Protein AF-A0A5M8P091-F1 (afdb_monomer_lite)

Foldseek 3Di:
DAPPPPDQEDEAEQPAQADEAQNQQNVLSHQEYEYEHLADHHYHPNHQVNHQAHEYEYAPNCQVRCCVDCVVNRYVHYDYPDPPPPPVPVFPDWDWPDAADQWKIFTDGPPLFKKWKADPVRDTDDIDSDRMDGGNVDDFDWMWIDGRPDIDIGGHD

Structure (mmCIF, N/CA/C/O backbone):
data_AF-A0A5M8P091-F1
#
_entry.id   AF-A0A5M8P091-F1
#
loop_
_atom_site.group_PDB
_atom_site.id
_atom_site.type_symbol
_atom_site.label_atom_id
_atom_site.label_alt_id
_atom_site.label_comp_id
_atom_site.label_asym_id
_atom_site.label_entity_id
_atom_site.label_seq_id
_atom_site.pdbx_PDB_ins_code
_atom_site.Cartn_x
_atom_site.Cartn_y
_atom_site.Cartn_z
_atom_site.occupancy
_atom_site.B_iso_or_equiv
_atom_site.auth_seq_id
_atom_site.auth_comp_id
_atom_site.auth_asym_id
_atom_site.auth_atom_id
_atom_site.pdbx_PDB_model_num
ATOM 1 N N . MET A 1 1 ? 8.717 -7.102 -30.156 1.00 49.81 1 MET A N 1
ATOM 2 C CA . MET A 1 1 ? 7.751 -7.058 -29.039 1.00 49.81 1 MET A CA 1
ATOM 3 C C . MET A 1 1 ? 7.025 -5.727 -29.161 1.00 49.81 1 MET A C 1
ATOM 5 O O . MET A 1 1 ? 7.701 -4.707 -29.143 1.00 49.81 1 MET A O 1
ATOM 9 N N . VAL A 1 2 ? 5.719 -5.715 -29.445 1.00 49.38 2 VAL A N 1
ATOM 10 C CA . VAL A 1 2 ? 4.950 -4.458 -29.484 1.00 49.38 2 VAL A CA 1
ATOM 11 C C . VAL A 1 2 ? 4.613 -4.120 -28.041 1.00 49.38 2 VAL A C 1
ATOM 13 O O . VAL A 1 2 ? 4.081 -4.960 -27.316 1.00 49.38 2 VAL A O 1
ATO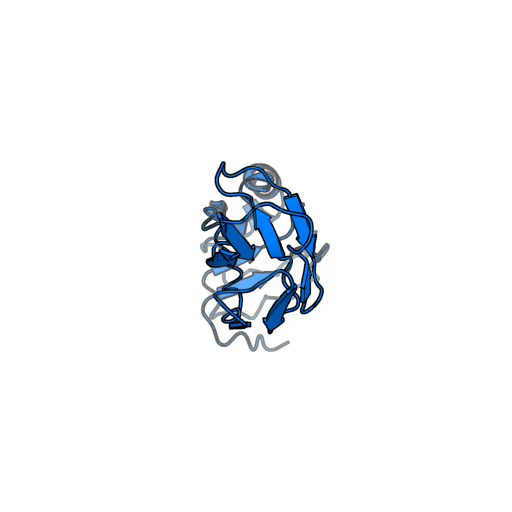M 16 N N . CYS A 1 3 ? 5.007 -2.936 -27.598 1.00 55.38 3 CYS A N 1
ATOM 17 C CA . CYS A 1 3 ? 4.717 -2.489 -26.252 1.00 55.38 3 CYS A CA 1
ATOM 18 C C . CYS A 1 3 ? 3.254 -2.037 -26.181 1.00 55.38 3 CYS A C 1
ATOM 20 O O . CYS A 1 3 ? 2.939 -0.918 -26.566 1.00 55.38 3 CYS A O 1
ATOM 22 N N . ASN A 1 4 ? 2.360 -2.910 -25.707 1.00 54.59 4 ASN A N 1
ATOM 23 C CA . ASN A 1 4 ? 0.929 -2.622 -25.520 1.00 54.59 4 ASN A CA 1
ATOM 24 C C . ASN A 1 4 ? 0.647 -1.811 -24.238 1.00 54.59 4 ASN A C 1
ATOM 26 O O . ASN A 1 4 ? -0.386 -1.991 -23.595 1.00 54.59 4 ASN A O 1
ATOM 30 N N . ILE A 1 5 ? 1.570 -0.936 -23.830 1.00 59.47 5 ILE A N 1
ATOM 31 C CA . ILE A 1 5 ? 1.304 -0.011 -22.728 1.00 59.47 5 ILE A CA 1
ATOM 32 C C . ILE A 1 5 ? 0.426 1.105 -23.305 1.00 59.47 5 ILE A C 1
ATOM 34 O O . ILE A 1 5 ? 0.918 2.108 -23.815 1.00 59.47 5 ILE A O 1
ATOM 38 N N . GLU A 1 6 ? -0.891 0.895 -23.276 1.00 48.56 6 GLU A N 1
ATOM 39 C CA . GLU A 1 6 ? -1.888 1.937 -23.529 1.00 48.56 6 GLU A CA 1
ATOM 40 C C . GLU A 1 6 ? -1.948 2.864 -22.307 1.00 48.56 6 GLU A C 1
ATOM 42 O O . GLU A 1 6 ? -2.844 2.786 -21.470 1.00 48.56 6 GLU A O 1
ATOM 47 N N . GLY A 1 7 ? -0.921 3.696 -22.141 1.00 56.06 7 GLY A N 1
ATOM 48 C CA . GLY A 1 7 ? -0.831 4.612 -21.013 1.00 56.06 7 GLY A CA 1
ATOM 49 C C . GLY A 1 7 ? 0.501 5.347 -20.940 1.00 56.06 7 GLY A C 1
ATOM 50 O O . GLY A 1 7 ? 1.549 4.818 -21.296 1.00 56.06 7 GLY A O 1
ATOM 51 N N . SER A 1 8 ? 0.453 6.578 -20.437 1.00 71.38 8 SER A N 1
ATOM 52 C CA . SER A 1 8 ? 1.616 7.454 -20.248 1.00 71.38 8 SER A CA 1
ATOM 53 C C . SER A 1 8 ? 2.538 7.024 -19.095 1.00 71.38 8 SER A C 1
ATOM 55 O O . SER A 1 8 ? 3.587 7.628 -18.880 1.00 71.38 8 SER A O 1
ATOM 57 N N . SER A 1 9 ? 2.181 5.988 -18.331 1.00 74.25 9 SER A N 1
ATOM 58 C CA . SER A 1 9 ? 2.945 5.543 -17.164 1.00 74.25 9 SER A CA 1
ATOM 59 C C . SER A 1 9 ? 3.022 4.021 -17.045 1.00 74.25 9 SER A C 1
ATOM 61 O O . SER A 1 9 ? 2.087 3.299 -17.389 1.00 74.25 9 SER A O 1
ATOM 63 N N . PHE A 1 10 ? 4.154 3.530 -16.540 1.00 83.50 10 PHE A N 1
ATOM 64 C CA . PHE A 1 10 ? 4.389 2.108 -16.281 1.00 83.50 10 PHE A CA 1
ATOM 65 C C . PHE A 1 10 ? 4.965 1.895 -14.884 1.00 83.50 10 PHE A C 1
ATOM 67 O O . PHE A 1 10 ? 5.837 2.646 -14.443 1.00 83.50 10 PHE A O 1
ATOM 74 N N . THR A 1 11 ? 4.509 0.844 -14.200 1.00 86.25 11 THR A N 1
ATOM 75 C CA . THR A 1 11 ? 4.985 0.485 -12.861 1.00 86.25 11 THR A CA 1
ATOM 76 C C . THR A 1 11 ? 5.724 -0.847 -12.888 1.00 86.25 11 THR A C 1
ATOM 78 O O . THR A 1 11 ? 5.156 -1.880 -13.235 1.00 86.25 11 THR A O 1
ATOM 81 N N . ILE A 1 12 ? 6.984 -0.826 -12.463 1.00 87.81 12 ILE A N 1
ATOM 82 C CA . ILE A 1 12 ? 7.822 -2.000 -12.236 1.00 87.81 12 ILE A CA 1
ATOM 83 C C . ILE A 1 12 ? 7.593 -2.470 -10.791 1.00 87.81 12 ILE A C 1
ATOM 85 O O . ILE A 1 12 ? 7.893 -1.718 -9.853 1.00 87.81 12 ILE A O 1
ATOM 89 N N . PRO A 1 13 ? 7.071 -3.692 -10.582 1.00 86.31 13 PRO A N 1
ATOM 90 C CA . PRO A 1 13 ? 6.842 -4.239 -9.248 1.00 86.31 13 PRO A CA 1
ATOM 91 C C . PRO A 1 13 ? 8.130 -4.380 -8.434 1.00 86.31 13 PRO A C 1
ATOM 93 O O . PRO A 1 13 ? 9.203 -4.637 -8.977 1.00 86.31 13 PRO A O 1
ATOM 96 N N . GLY A 1 14 ? 8.010 -4.299 -7.106 1.00 86.94 14 GLY A N 1
ATOM 97 C CA . GLY A 1 14 ? 9.169 -4.325 -6.209 1.00 86.94 14 GLY A CA 1
ATOM 98 C C . GLY A 1 14 ? 9.937 -5.649 -6.161 1.00 86.94 14 GLY A C 1
ATOM 99 O O . GLY A 1 14 ? 11.057 -5.683 -5.661 1.00 86.94 14 GLY A O 1
ATOM 100 N N . SER A 1 15 ? 9.355 -6.726 -6.694 1.00 88.25 15 SER A N 1
ATOM 101 C CA . SER A 1 15 ? 9.981 -8.048 -6.794 1.00 88.25 15 SER A CA 1
ATOM 102 C C . SER A 1 15 ? 10.883 -8.216 -8.021 1.00 88.25 15 SER A C 1
ATOM 104 O O . SER A 1 15 ? 11.549 -9.242 -8.142 1.00 88.25 15 SER A O 1
ATOM 106 N N . VAL A 1 16 ? 10.876 -7.270 -8.965 1.00 90.62 16 VAL A N 1
ATOM 107 C CA . VAL A 1 16 ? 11.696 -7.357 -10.179 1.00 90.62 16 VAL A CA 1
ATOM 108 C C . VAL A 1 16 ? 13.157 -7.120 -9.817 1.00 90.62 16 VAL A C 1
ATOM 110 O O . VAL A 1 16 ? 13.499 -6.100 -9.233 1.00 90.62 16 VAL A O 1
ATOM 113 N N . THR A 1 17 ? 14.025 -8.056 -10.194 1.00 90.94 17 THR A N 1
ATOM 114 C CA . THR A 1 17 ? 15.474 -7.979 -9.939 1.00 90.94 17 THR A CA 1
ATOM 115 C C . THR A 1 17 ? 16.289 -7.707 -11.200 1.00 90.94 17 THR A C 1
ATOM 117 O O . THR A 1 17 ? 17.427 -7.252 -11.104 1.00 90.94 17 THR A O 1
ATOM 120 N N . SER A 1 18 ? 15.724 -7.943 -12.388 1.00 89.62 18 SER A N 1
ATOM 121 C CA . SER A 1 18 ? 16.388 -7.674 -13.666 1.00 89.62 18 SER A CA 1
ATOM 122 C C . SER A 1 18 ? 15.399 -7.360 -14.790 1.00 89.62 18 SER A C 1
ATOM 124 O O . SER A 1 18 ? 14.267 -7.845 -14.798 1.00 89.62 18 SER A O 1
ATOM 126 N N . ILE A 1 19 ? 15.846 -6.544 -15.744 1.00 88.50 19 ILE A N 1
ATOM 127 C CA . ILE A 1 19 ? 15.134 -6.170 -16.967 1.00 88.50 19 ILE A CA 1
ATOM 128 C C . ILE A 1 19 ? 16.043 -6.501 -18.150 1.00 88.50 19 ILE A C 1
ATOM 130 O O . ILE A 1 19 ? 17.168 -6.006 -18.241 1.00 88.50 19 ILE A O 1
ATOM 134 N N . GLY A 1 20 ? 15.554 -7.365 -19.042 1.00 85.88 20 GLY A N 1
ATOM 135 C CA . GLY A 1 20 ? 16.308 -7.871 -20.192 1.00 85.88 20 GLY A CA 1
ATOM 136 C C . GLY A 1 20 ? 16.626 -6.808 -21.245 1.00 85.88 20 GLY A C 1
ATOM 137 O O . GLY A 1 20 ? 16.232 -5.657 -21.123 1.00 85.88 20 GLY A O 1
ATOM 138 N N . TYR A 1 21 ? 17.354 -7.193 -22.291 1.00 85.44 21 TYR A N 1
ATOM 139 C CA . TYR A 1 21 ? 17.673 -6.328 -23.432 1.00 85.44 21 TYR A CA 1
ATOM 140 C C . TYR A 1 21 ? 16.398 -5.884 -24.173 1.00 85.44 21 TYR A C 1
ATOM 142 O O . TYR A 1 21 ? 15.550 -6.720 -24.478 1.00 85.44 21 TYR A O 1
ATOM 150 N N . GLU A 1 22 ? 16.276 -4.585 -24.472 1.00 84.50 22 GLU A N 1
ATOM 151 C CA . GLU A 1 22 ? 15.183 -3.999 -25.275 1.00 84.50 22 GLU A CA 1
ATOM 152 C C . GLU A 1 22 ? 13.741 -4.240 -24.786 1.00 84.50 22 GLU A C 1
ATOM 154 O O . GLU A 1 22 ? 12.793 -4.080 -25.559 1.00 84.50 22 GLU A O 1
ATOM 159 N N . ALA A 1 23 ? 13.535 -4.555 -23.506 1.00 80.88 23 ALA A N 1
ATOM 160 C CA . ALA A 1 23 ? 12.215 -4.847 -22.944 1.00 80.88 23 ALA A CA 1
ATOM 161 C C . ALA A 1 23 ? 11.198 -3.708 -23.155 1.00 80.88 23 ALA A C 1
ATOM 163 O O . ALA A 1 23 ? 10.013 -3.980 -23.346 1.00 80.88 23 ALA A O 1
ATOM 164 N N . PHE A 1 24 ? 11.662 -2.450 -23.183 1.00 79.50 24 PHE A N 1
ATOM 165 C CA . PHE A 1 24 ? 10.820 -1.258 -23.367 1.00 79.50 24 PHE A CA 1
ATOM 166 C C . PHE A 1 24 ? 11.158 -0.428 -24.622 1.00 79.50 24 PHE A C 1
ATOM 168 O O . PHE A 1 24 ? 10.657 0.688 -24.779 1.00 79.50 24 PHE A O 1
ATOM 175 N N . ARG A 1 25 ? 11.971 -0.961 -25.552 1.00 78.69 25 ARG A N 1
ATOM 176 C CA . ARG A 1 25 ? 12.545 -0.186 -26.676 1.00 78.69 25 ARG A CA 1
ATOM 177 C C . ARG A 1 25 ? 11.488 0.499 -27.550 1.00 78.69 25 ARG A C 1
ATOM 179 O O . ARG A 1 25 ? 11.733 1.572 -28.094 1.00 78.69 25 ARG A O 1
ATOM 186 N N . PHE A 1 26 ? 10.323 -0.129 -27.699 1.00 76.69 26 PHE A N 1
ATOM 187 C CA . PHE A 1 26 ? 9.239 0.330 -28.574 1.00 76.69 26 PHE A CA 1
ATOM 188 C C . PHE A 1 26 ? 8.057 0.953 -27.811 1.00 76.69 26 PHE A C 1
ATOM 190 O O . PHE A 1 26 ? 6.985 1.128 -28.384 1.00 76.69 26 PHE A O 1
ATOM 197 N N . CYS A 1 27 ? 8.226 1.287 -26.528 1.00 77.62 27 CYS A N 1
ATOM 198 C CA . CYS A 1 27 ? 7.202 1.941 -25.708 1.00 77.62 27 CYS A CA 1
ATOM 199 C C . CYS A 1 27 ? 7.205 3.465 -25.910 1.00 77.62 27 CYS A C 1
ATOM 201 O O . CYS A 1 27 ? 7.504 4.217 -24.988 1.00 77.62 27 CYS A O 1
ATOM 203 N N . SER A 1 28 ? 6.887 3.940 -27.116 1.00 73.50 28 SER A N 1
ATOM 204 C CA . SER A 1 28 ? 6.973 5.369 -27.469 1.00 73.50 28 SER A CA 1
ATOM 205 C C . SER A 1 28 ? 5.937 6.273 -26.787 1.00 73.50 28 SER A C 1
ATOM 207 O O . SER A 1 28 ? 6.047 7.489 -26.887 1.00 73.50 28 SER A O 1
ATOM 209 N N . GLY A 1 29 ? 4.911 5.701 -26.150 1.00 72.12 29 GLY A N 1
ATOM 210 C CA . GLY A 1 29 ? 3.889 6.444 -25.402 1.00 72.12 29 GLY A CA 1
ATOM 211 C C . GLY A 1 29 ? 4.191 6.609 -23.911 1.00 72.12 29 GLY A C 1
ATOM 212 O O . GLY A 1 29 ? 3.416 7.249 -23.206 1.00 72.12 29 GLY A O 1
ATOM 213 N N . LEU A 1 30 ? 5.284 6.019 -23.424 1.00 75.56 30 LEU A N 1
ATOM 214 C CA . LEU A 1 30 ? 5.663 6.059 -22.019 1.00 75.56 30 LEU A CA 1
ATOM 215 C C . LEU A 1 30 ? 6.269 7.430 -21.699 1.00 75.56 30 LEU A C 1
ATOM 217 O O . LEU A 1 30 ? 7.205 7.836 -22.366 1.00 75.56 30 LEU A O 1
ATOM 221 N N . THR A 1 31 ? 5.743 8.136 -20.699 1.00 76.19 31 THR A N 1
ATOM 222 C CA . THR A 1 31 ? 6.253 9.457 -20.273 1.00 76.19 31 THR A CA 1
ATOM 223 C C . THR A 1 31 ? 6.681 9.471 -18.806 1.00 76.19 31 THR A C 1
ATOM 225 O O . THR A 1 31 ? 7.115 10.488 -18.276 1.00 76.19 31 THR A O 1
ATOM 228 N N . SER A 1 32 ? 6.475 8.370 -18.083 1.00 78.69 32 SER A N 1
ATOM 229 C CA . SER A 1 32 ? 6.923 8.220 -16.700 1.00 78.69 32 SER A CA 1
ATOM 230 C C . SER A 1 32 ? 7.042 6.751 -16.323 1.00 78.69 32 SER A C 1
ATOM 232 O O . SER A 1 32 ? 6.240 5.910 -16.738 1.00 78.69 32 SER A O 1
ATOM 234 N N . VAL A 1 33 ? 8.039 6.437 -15.501 1.00 86.81 33 VAL A N 1
ATOM 235 C CA . VAL A 1 33 ? 8.241 5.087 -14.969 1.00 86.81 33 VAL A CA 1
ATOM 236 C C . VAL A 1 33 ? 8.255 5.154 -13.456 1.00 86.81 33 VAL A C 1
ATOM 238 O O . VAL A 1 33 ? 8.907 6.003 -12.862 1.00 86.81 33 VAL A O 1
ATOM 241 N N . THR A 1 34 ? 7.530 4.248 -12.815 1.00 89.06 34 THR A N 1
ATOM 242 C CA . THR A 1 34 ? 7.620 4.024 -11.374 1.00 89.06 34 THR A CA 1
ATOM 243 C C . THR A 1 34 ? 8.292 2.686 -11.134 1.00 89.06 34 THR A C 1
ATOM 245 O O . THR A 1 34 ? 7.811 1.674 -11.630 1.00 89.06 34 THR A O 1
ATOM 248 N N . CYS A 1 35 ? 9.371 2.646 -10.361 1.00 90.69 35 CYS A N 1
ATOM 249 C CA . CYS A 1 35 ? 9.970 1.397 -9.911 1.00 90.69 35 CYS A CA 1
ATOM 250 C C . CYS A 1 35 ? 9.770 1.256 -8.409 1.00 90.69 35 CYS A C 1
ATOM 252 O O . CYS A 1 35 ? 10.170 2.137 -7.663 1.00 90.69 35 CYS A O 1
ATOM 254 N N . LEU A 1 36 ? 9.152 0.164 -7.958 1.00 90.81 36 LEU A N 1
ATOM 255 C CA . LEU A 1 36 ? 8.888 -0.082 -6.535 1.00 90.81 36 LEU A CA 1
ATOM 256 C C . LEU A 1 36 ? 9.992 -0.910 -5.857 1.00 90.81 36 LEU A C 1
ATOM 258 O O . LEU A 1 36 ? 9.892 -1.208 -4.667 1.00 90.81 36 LEU A O 1
ATOM 262 N N . ALA A 1 37 ? 11.030 -1.320 -6.593 1.00 90.31 37 ALA A N 1
ATOM 263 C CA . ALA A 1 37 ? 12.083 -2.176 -6.055 1.00 90.31 37 ALA A CA 1
ATOM 264 C C . ALA A 1 37 ? 12.996 -1.392 -5.107 1.00 90.31 37 ALA A C 1
ATOM 266 O O . ALA A 1 37 ? 13.504 -0.323 -5.453 1.00 90.31 37 ALA A O 1
ATOM 267 N N . ALA A 1 38 ? 13.218 -1.945 -3.912 1.00 89.19 38 ALA A N 1
ATOM 268 C CA . ALA A 1 38 ? 14.058 -1.329 -2.887 1.00 89.19 38 ALA A CA 1
ATOM 269 C C . ALA A 1 38 ? 15.539 -1.253 -3.304 1.00 89.19 38 ALA A C 1
ATOM 271 O O . ALA A 1 38 ? 16.259 -0.347 -2.884 1.00 89.19 38 ALA A O 1
ATOM 272 N N . THR A 1 39 ? 15.980 -2.178 -4.154 1.00 92.56 39 THR A N 1
ATOM 273 C CA . THR A 1 39 ? 17.308 -2.190 -4.773 1.00 92.56 39 THR A CA 1
ATOM 274 C C . THR A 1 39 ? 17.138 -2.029 -6.284 1.00 92.56 39 THR A C 1
ATOM 276 O O . THR A 1 39 ? 16.254 -2.690 -6.834 1.00 92.56 39 THR A O 1
ATOM 279 N N . PRO A 1 40 ? 17.943 -1.186 -6.963 1.00 93.81 40 PRO A N 1
ATOM 280 C CA . PRO A 1 40 ? 17.850 -1.011 -8.408 1.00 93.81 40 PRO A CA 1
ATOM 281 C C . PRO A 1 40 ? 17.978 -2.353 -9.145 1.00 93.81 40 PRO A C 1
ATOM 283 O O . PRO A 1 40 ? 19.001 -3.027 -8.992 1.00 93.81 40 PRO A O 1
ATOM 286 N N . PRO A 1 41 ? 16.972 -2.758 -9.942 1.00 93.88 41 PRO A N 1
ATOM 287 C CA . PRO A 1 41 ? 17.075 -3.950 -10.772 1.00 93.88 41 PRO A CA 1
ATOM 288 C C . PRO A 1 41 ? 18.200 -3.786 -11.794 1.00 93.88 41 PRO A C 1
ATOM 290 O O . PRO A 1 41 ? 18.413 -2.684 -12.305 1.00 93.88 41 PRO A O 1
ATOM 293 N N . SER A 1 42 ? 18.887 -4.870 -12.147 1.00 92.12 42 SER A N 1
ATOM 294 C CA . SER A 1 42 ? 19.857 -4.834 -13.246 1.00 92.12 42 SER A CA 1
ATOM 295 C C . SER A 1 42 ? 19.140 -4.539 -14.564 1.00 92.12 42 SER A C 1
ATOM 297 O O . SER A 1 42 ? 18.157 -5.207 -14.886 1.00 92.12 42 SER A O 1
ATOM 299 N N . ILE A 1 43 ? 19.623 -3.570 -15.341 1.00 88.50 43 ILE A N 1
ATOM 300 C CA . ILE A 1 43 ? 19.009 -3.186 -16.618 1.00 88.50 43 ILE A CA 1
ATOM 301 C C . ILE A 1 43 ? 19.908 -3.538 -17.798 1.00 88.50 43 ILE A C 1
ATOM 303 O O . ILE A 1 43 ? 21.089 -3.208 -17.829 1.00 88.50 43 ILE A O 1
ATOM 307 N N . GLY A 1 44 ? 19.330 -4.207 -18.793 1.00 82.19 44 GLY A N 1
ATOM 308 C CA . GLY A 1 44 ? 19.979 -4.429 -20.079 1.00 82.19 44 GLY A CA 1
ATOM 309 C C . GLY A 1 44 ? 20.107 -3.143 -20.905 1.00 82.19 44 GLY A C 1
ATOM 310 O O . GLY A 1 44 ? 19.470 -2.121 -20.634 1.00 82.19 44 GLY A O 1
ATOM 311 N N . SER A 1 45 ? 20.906 -3.199 -21.968 1.00 83.88 45 SER A N 1
ATOM 312 C CA . SER A 1 45 ? 21.063 -2.083 -22.907 1.00 83.88 45 SER A CA 1
ATOM 313 C C . SER A 1 45 ? 19.783 -1.815 -23.718 1.00 83.88 45 SER A C 1
ATOM 315 O O . SER A 1 45 ? 18.959 -2.706 -23.924 1.00 83.88 45 SER A O 1
ATOM 317 N N . TYR A 1 46 ? 19.636 -0.575 -24.201 1.00 80.00 46 TYR A N 1
ATOM 318 C CA . TYR A 1 46 ? 18.567 -0.118 -25.110 1.00 80.00 46 TYR A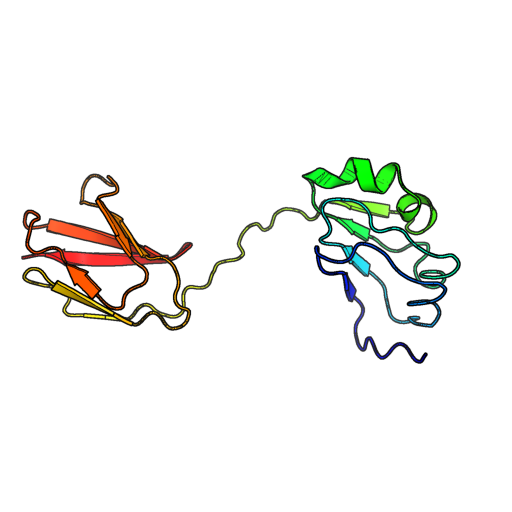 CA 1
ATOM 319 C C . TYR A 1 46 ? 17.120 -0.326 -24.623 1.00 80.00 46 TYR A C 1
ATOM 321 O O . TYR A 1 46 ? 16.194 -0.369 -25.428 1.00 80.00 46 TYR A O 1
ATOM 329 N N . ASN A 1 47 ? 16.903 -0.430 -23.311 1.00 73.69 47 ASN A N 1
ATOM 330 C CA . ASN A 1 47 ? 15.568 -0.623 -22.748 1.00 73.69 47 ASN A CA 1
ATOM 331 C C . ASN A 1 47 ? 14.655 0.588 -22.930 1.00 73.69 47 ASN A C 1
ATOM 333 O O . ASN A 1 47 ? 13.560 0.460 -23.446 1.00 73.69 47 ASN A O 1
ATOM 337 N N . PHE A 1 48 ? 15.109 1.763 -22.520 1.00 74.88 48 PHE A N 1
ATOM 338 C CA . PHE A 1 48 ? 14.266 2.940 -22.304 1.00 74.88 48 PHE A CA 1
ATOM 339 C C . PHE A 1 48 ? 14.659 4.090 -23.240 1.00 74.88 48 PHE A C 1
ATOM 341 O O . PHE A 1 48 ? 14.618 5.261 -22.883 1.00 74.88 48 PHE A O 1
ATOM 348 N N . THR A 1 49 ? 15.073 3.758 -24.463 1.00 70.00 49 THR A N 1
ATOM 349 C CA . THR A 1 49 ? 15.588 4.735 -25.436 1.00 70.00 49 THR A CA 1
ATOM 350 C C . THR A 1 49 ? 14.568 5.803 -25.831 1.00 70.00 49 THR A C 1
ATOM 352 O O . THR A 1 49 ? 14.967 6.881 -26.255 1.00 70.00 49 THR A O 1
ATOM 355 N N . ALA A 1 50 ? 13.271 5.516 -25.689 1.00 65.56 50 ALA A N 1
ATOM 356 C CA . ALA A 1 50 ? 12.190 6.457 -25.970 1.00 65.56 50 ALA A CA 1
ATOM 357 C C . ALA A 1 50 ? 11.900 7.445 -24.822 1.00 65.56 50 ALA A C 1
ATOM 359 O O . ALA A 1 50 ? 11.250 8.452 -25.072 1.00 65.56 50 ALA A O 1
ATOM 360 N N . VAL A 1 51 ? 12.388 7.181 -23.601 1.00 64.94 51 VAL A N 1
ATOM 361 C CA . VAL A 1 51 ? 12.027 7.927 -22.375 1.00 64.94 51 VAL A CA 1
ATOM 362 C C . VAL A 1 51 ? 13.214 8.650 -21.734 1.00 64.94 51 VAL A C 1
ATOM 364 O O . VAL A 1 51 ? 13.227 8.931 -20.538 1.00 64.94 51 VAL A O 1
ATOM 367 N N . SER A 1 52 ? 14.248 8.957 -22.525 1.00 61.38 52 SER A N 1
ATOM 368 C CA . SER A 1 52 ? 15.546 9.444 -22.031 1.00 61.38 52 SER A CA 1
ATOM 369 C C . SER A 1 52 ? 15.503 10.790 -21.286 1.00 61.38 52 SER A C 1
ATOM 371 O O . SER A 1 52 ? 16.512 11.204 -20.724 1.00 61.38 52 SER A O 1
ATOM 373 N N . ASN A 1 53 ? 14.361 11.486 -21.274 1.00 63.41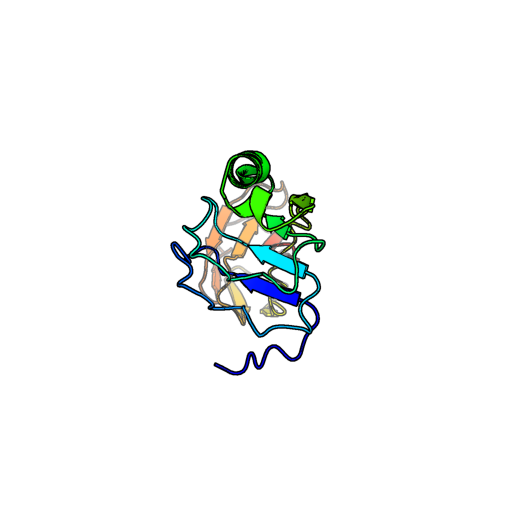 53 ASN A N 1
ATOM 374 C CA . ASN A 1 53 ? 14.156 12.760 -20.574 1.00 63.41 53 ASN A CA 1
ATOM 375 C C . ASN A 1 53 ? 13.000 12.720 -19.564 1.00 63.41 53 ASN A C 1
ATOM 377 O O . ASN A 1 53 ? 12.626 13.758 -19.019 1.00 63.41 53 ASN A O 1
ATOM 381 N N . ASP A 1 54 ? 12.429 11.544 -19.324 1.00 75.69 54 ASP A N 1
ATOM 382 C CA . ASP A 1 54 ? 11.273 11.392 -18.456 1.00 75.69 54 ASP A CA 1
ATOM 383 C C . ASP A 1 54 ? 11.671 11.128 -17.004 1.00 75.69 54 ASP A C 1
ATOM 385 O O . ASP A 1 54 ? 12.822 10.825 -16.667 1.00 75.69 54 ASP A O 1
ATOM 389 N N . VAL A 1 55 ? 10.682 11.265 -16.124 1.00 84.12 55 VAL A N 1
ATOM 390 C CA . VAL A 1 55 ? 10.869 11.103 -14.687 1.00 84.12 55 VAL A CA 1
ATOM 391 C C . VAL A 1 55 ? 10.742 9.632 -14.294 1.00 84.12 55 VAL A C 1
ATOM 393 O O . VAL A 1 55 ? 9.737 8.974 -14.585 1.00 84.12 55 VAL A O 1
ATOM 396 N N . LEU A 1 56 ? 11.745 9.143 -13.562 1.00 89.50 56 LEU A N 1
ATOM 397 C CA . LEU A 1 56 ? 11.681 7.898 -12.807 1.00 89.50 56 LEU A CA 1
ATOM 398 C C . LEU A 1 56 ? 11.294 8.189 -11.353 1.00 89.50 56 LEU A C 1
ATOM 400 O O . LEU A 1 56 ? 11.988 8.931 -10.655 1.00 89.50 56 LEU A O 1
ATOM 404 N N . TYR A 1 57 ? 10.228 7.550 -10.880 1.00 90.88 57 TYR A N 1
ATOM 405 C CA . TYR A 1 57 ? 9.818 7.572 -9.478 1.00 90.88 57 TYR A CA 1
ATOM 406 C C . TYR A 1 57 ? 10.253 6.289 -8.764 1.00 90.88 57 TYR A C 1
ATOM 408 O O . TYR A 1 57 ? 9.960 5.189 -9.233 1.00 90.88 57 TYR A O 1
ATOM 416 N N . VAL A 1 58 ? 10.936 6.418 -7.623 1.00 92.75 58 VAL A N 1
ATOM 417 C CA . VAL A 1 58 ? 11.490 5.284 -6.844 1.00 92.75 58 VAL A CA 1
ATOM 418 C C . VAL A 1 58 ? 11.200 5.429 -5.349 1.00 92.75 58 VAL A C 1
ATOM 420 O O . VAL A 1 58 ? 10.937 6.547 -4.910 1.00 92.75 58 VAL A O 1
ATOM 423 N N . PRO A 1 59 ? 11.261 4.374 -4.512 1.00 91.62 59 PRO A N 1
ATOM 424 C CA . PRO A 1 59 ? 11.043 4.525 -3.077 1.00 91.62 59 PRO A CA 1
ATOM 425 C C . PRO A 1 59 ? 12.007 5.563 -2.502 1.00 91.62 59 PRO A C 1
ATOM 427 O O . PRO A 1 59 ? 13.196 5.548 -2.824 1.00 91.62 59 PRO A O 1
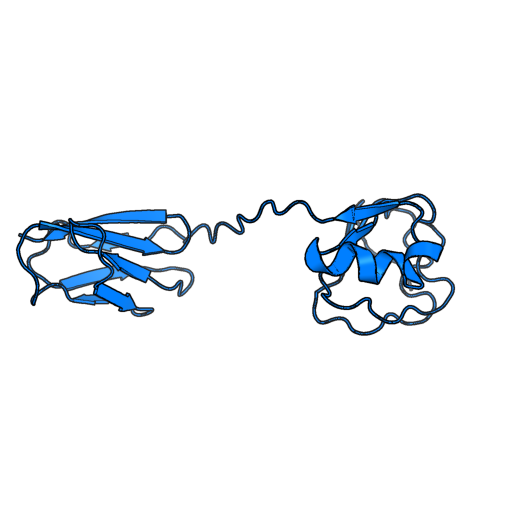ATOM 430 N N . ALA A 1 60 ? 11.517 6.455 -1.638 1.00 89.38 60 ALA A N 1
ATOM 431 C CA . ALA A 1 60 ? 12.340 7.533 -1.086 1.00 89.38 60 ALA A CA 1
ATOM 432 C C . ALA A 1 60 ? 13.605 7.009 -0.379 1.00 89.38 60 ALA A C 1
ATOM 434 O O . ALA A 1 60 ? 14.674 7.598 -0.509 1.00 89.38 60 ALA A O 1
ATOM 435 N N . SER A 1 61 ? 13.504 5.855 0.289 1.00 88.12 61 SER A N 1
ATOM 436 C CA . SER A 1 61 ? 14.630 5.154 0.921 1.00 88.12 61 SER A CA 1
ATOM 437 C C . SER A 1 61 ? 15.689 4.646 -0.062 1.00 88.12 61 SER A C 1
ATOM 439 O O . SER A 1 61 ? 16.813 4.368 0.341 1.00 88.12 61 SER A O 1
ATOM 441 N N . SER A 1 62 ? 15.335 4.501 -1.336 1.00 92.94 62 SER A N 1
ATOM 442 C CA . SER A 1 62 ? 16.176 3.928 -2.389 1.00 92.94 62 SER A CA 1
ATOM 443 C C . SER A 1 62 ? 16.676 4.978 -3.379 1.00 92.94 62 SER A C 1
ATOM 445 O O . SER A 1 62 ? 17.436 4.642 -4.281 1.00 92.94 62 SER A O 1
ATOM 447 N N . LEU A 1 63 ? 16.289 6.247 -3.214 1.00 92.56 63 LEU A N 1
ATOM 448 C CA . LEU A 1 63 ? 16.589 7.333 -4.149 1.00 92.56 63 LEU A CA 1
ATOM 449 C C . LEU A 1 63 ? 18.079 7.420 -4.503 1.00 92.56 63 LEU A C 1
ATOM 451 O O . LEU A 1 63 ? 18.445 7.434 -5.677 1.00 92.56 63 LEU A O 1
ATOM 455 N N . GLU A 1 64 ? 18.937 7.413 -3.485 1.00 94.94 64 GLU A N 1
ATOM 456 C CA . GLU A 1 64 ? 20.388 7.485 -3.668 1.00 94.94 64 GLU A CA 1
ATOM 457 C C . GLU A 1 64 ? 20.952 6.220 -4.328 1.00 94.94 64 GLU A C 1
ATOM 459 O O . GLU A 1 64 ? 21.892 6.302 -5.114 1.00 94.94 64 GLU A O 1
ATOM 464 N N . ALA A 1 65 ? 20.360 5.047 -4.087 1.00 94.31 65 ALA A N 1
ATOM 465 C CA . ALA A 1 65 ? 20.779 3.818 -4.759 1.00 94.31 65 ALA A CA 1
ATOM 466 C C . ALA A 1 65 ? 20.497 3.881 -6.269 1.00 94.31 65 ALA A C 1
ATOM 468 O O . ALA A 1 65 ? 21.351 3.501 -7.065 1.00 94.31 65 ALA A O 1
ATOM 469 N N . TYR A 1 66 ? 19.337 4.409 -6.676 1.00 93.88 66 TYR A N 1
ATOM 470 C CA . TYR A 1 66 ? 19.004 4.569 -8.095 1.00 93.88 66 TYR A CA 1
ATOM 471 C C . TYR A 1 66 ? 19.862 5.632 -8.786 1.00 93.88 66 TYR A C 1
ATOM 473 O O . TYR A 1 66 ? 20.331 5.392 -9.899 1.00 93.88 66 TYR A O 1
ATOM 481 N N . ARG A 1 67 ? 20.132 6.765 -8.121 1.00 93.38 67 ARG A N 1
ATOM 482 C CA . ARG A 1 67 ? 21.028 7.820 -8.636 1.00 93.38 67 ARG A CA 1
ATOM 483 C C . ARG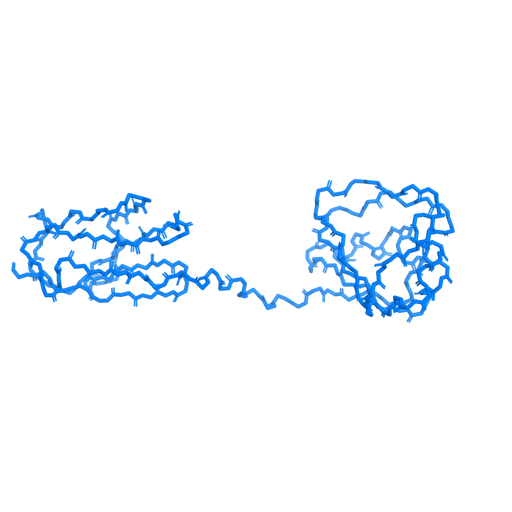 A 1 67 ? 22.461 7.339 -8.857 1.00 93.38 67 ARG A C 1
ATOM 485 O O . ARG A 1 67 ? 23.127 7.815 -9.767 1.00 93.38 67 ARG A O 1
ATOM 492 N N . ASN A 1 68 ? 22.906 6.366 -8.065 1.00 93.50 68 ASN A N 1
ATOM 493 C CA . ASN A 1 68 ? 24.226 5.747 -8.178 1.00 93.50 68 ASN A CA 1
ATOM 494 C C . ASN A 1 68 ? 24.238 4.475 -9.050 1.00 93.50 68 ASN A C 1
ATOM 496 O O . ASN A 1 68 ? 25.187 3.697 -8.983 1.00 93.50 68 ASN A O 1
ATOM 500 N N . SER A 1 69 ? 23.193 4.235 -9.847 1.00 91.75 69 SER A N 1
ATOM 501 C CA . SER A 1 69 ? 23.066 3.048 -10.701 1.00 91.75 69 SER A CA 1
ATOM 502 C C . SER A 1 69 ? 22.910 3.415 -12.176 1.00 91.75 69 SER A C 1
ATOM 504 O O . SER A 1 69 ? 22.690 4.578 -12.519 1.00 91.75 69 SER A O 1
ATOM 506 N N . ASP A 1 70 ? 22.927 2.404 -13.050 1.00 89.50 70 ASP A N 1
ATOM 507 C CA . ASP A 1 70 ? 22.701 2.575 -14.491 1.00 89.50 70 ASP A CA 1
ATOM 508 C C . ASP A 1 70 ? 21.370 3.268 -14.820 1.00 89.50 70 ASP A C 1
ATOM 510 O O . ASP A 1 70 ? 21.241 3.894 -15.870 1.00 89.50 70 ASP A O 1
ATOM 514 N N . TRP A 1 71 ? 20.393 3.229 -13.908 1.00 90.50 71 TRP A N 1
ATOM 515 C CA . TRP A 1 71 ? 19.122 3.937 -14.053 1.00 90.50 71 TRP A CA 1
ATOM 516 C C . TRP A 1 71 ? 19.291 5.451 -14.215 1.00 90.50 71 TRP A C 1
ATOM 518 O O . TRP A 1 71 ? 18.522 6.063 -14.950 1.00 90.50 71 TRP A O 1
ATOM 528 N N . ASN A 1 72 ? 20.312 6.052 -13.598 1.00 88.94 72 ASN A N 1
ATOM 529 C CA . ASN A 1 72 ? 20.600 7.484 -13.722 1.00 88.94 72 ASN A CA 1
ATOM 530 C C . ASN A 1 72 ? 21.177 7.864 -15.095 1.00 88.94 72 ASN A C 1
ATOM 532 O O . ASN A 1 72 ? 21.088 9.014 -15.508 1.00 88.94 72 ASN A O 1
ATOM 536 N N . ASN A 1 73 ? 21.735 6.893 -15.823 1.00 86.12 73 ASN A N 1
ATOM 537 C CA . ASN A 1 73 ? 22.174 7.084 -17.208 1.00 86.12 73 ASN A CA 1
ATOM 538 C C . ASN A 1 73 ? 21.009 6.965 -18.199 1.00 86.12 73 ASN A C 1
ATOM 540 O O . ASN A 1 73 ? 21.128 7.367 -19.355 1.00 86.12 73 ASN A O 1
ATOM 544 N N . VAL A 1 74 ? 19.902 6.367 -17.758 1.00 84.56 74 VAL A N 1
ATOM 545 C CA . VAL A 1 74 ? 18.716 6.119 -18.574 1.00 84.56 74 VAL A CA 1
ATOM 546 C C . VAL A 1 74 ? 17.673 7.216 -18.400 1.00 84.56 74 VAL A C 1
ATOM 548 O O . VAL A 1 74 ? 17.116 7.683 -19.390 1.00 84.56 74 VAL A O 1
ATOM 551 N N . PHE A 1 75 ? 17.411 7.620 -17.158 1.00 84.44 75 PHE A N 1
ATOM 552 C CA . PHE A 1 75 ? 16.438 8.652 -16.824 1.00 84.44 75 PHE A CA 1
ATOM 553 C C . PHE A 1 75 ? 17.167 9.925 -16.410 1.00 84.44 75 PHE A C 1
ATOM 555 O O . PHE A 1 75 ? 17.907 9.929 -15.429 1.00 84.44 75 PHE A O 1
ATOM 562 N N . GLY A 1 76 ? 16.916 11.025 -17.124 1.00 73.88 76 GLY A N 1
ATOM 563 C CA . GLY A 1 76 ? 17.506 12.329 -16.807 1.00 73.88 76 GLY A CA 1
ATOM 564 C C . GLY A 1 76 ? 17.000 12.942 -15.496 1.00 73.88 76 GLY A C 1
ATOM 565 O O . GLY A 1 76 ? 17.572 13.912 -15.005 1.00 73.88 76 GLY A O 1
ATOM 566 N N . THR A 1 77 ? 15.919 12.414 -14.913 1.00 86.94 77 THR A N 1
ATOM 567 C CA . THR A 1 77 ? 15.377 12.876 -13.630 1.00 86.94 77 THR A CA 1
ATOM 568 C C . THR A 1 77 ? 14.879 11.698 -12.795 1.00 86.94 77 THR A C 1
ATOM 570 O O . THR A 1 77 ? 13.969 10.980 -13.199 1.00 86.94 77 THR A O 1
ATOM 573 N N . ILE A 1 78 ? 15.443 11.535 -11.592 1.00 91.06 78 ILE A N 1
ATOM 574 C CA . ILE A 1 78 ? 14.995 10.546 -10.600 1.00 91.06 78 ILE A CA 1
ATOM 575 C C . ILE A 1 78 ? 14.457 11.275 -9.371 1.00 91.06 78 ILE A C 1
ATOM 577 O O . ILE A 1 78 ? 15.197 11.982 -8.670 1.00 91.06 78 ILE A O 1
ATOM 581 N N . LEU A 1 79 ? 13.169 11.077 -9.100 1.00 91.06 79 LEU A N 1
ATOM 582 C CA . LEU A 1 79 ? 12.470 11.647 -7.957 1.00 91.06 79 LEU A CA 1
ATOM 583 C C . LEU A 1 79 ? 12.038 10.549 -6.983 1.00 91.06 79 LEU A C 1
ATOM 585 O O . LEU A 1 79 ? 11.712 9.431 -7.393 1.00 91.06 79 LEU A O 1
ATOM 589 N N . PRO A 1 80 ? 12.007 10.846 -5.675 1.00 91.50 80 PRO A N 1
ATOM 590 C CA . PRO A 1 80 ? 11.369 9.945 -4.740 1.00 91.50 80 PRO A CA 1
ATOM 591 C C . PRO A 1 80 ? 9.873 9.896 -5.053 1.00 91.50 80 PRO A C 1
ATOM 593 O O . PRO A 1 80 ? 9.243 10.920 -5.325 1.00 91.50 80 PRO A O 1
ATOM 596 N N . LEU A 1 81 ? 9.291 8.709 -4.936 1.00 87.31 81 LEU A N 1
ATOM 597 C CA . LEU A 1 81 ? 7.884 8.566 -4.627 1.00 87.31 81 LEU A CA 1
ATOM 598 C C . LEU A 1 81 ? 7.670 9.363 -3.349 1.00 87.31 81 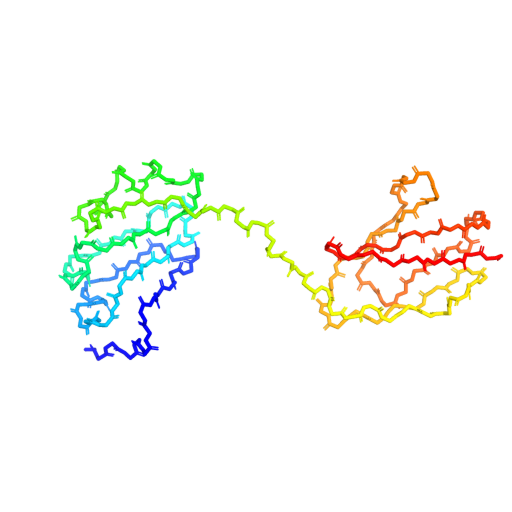LEU A C 1
ATOM 600 O O . LEU A 1 81 ? 8.184 9.009 -2.282 1.00 87.31 81 LEU A O 1
ATOM 604 N N . THR A 1 82 ? 6.958 10.481 -3.464 1.00 70.06 82 THR A N 1
ATOM 605 C CA . THR A 1 82 ? 6.403 11.109 -2.281 1.00 70.06 82 THR A CA 1
ATOM 606 C C . THR A 1 82 ? 5.528 10.046 -1.658 1.00 70.06 82 THR A C 1
ATOM 608 O O . THR A 1 82 ? 4.682 9.445 -2.319 1.00 70.06 82 THR A O 1
ATOM 611 N N . ALA A 1 83 ? 5.791 9.740 -0.394 1.00 52.16 83 ALA A N 1
ATOM 612 C CA . ALA A 1 83 ? 4.893 8.902 0.356 1.00 52.16 83 ALA A CA 1
ATOM 613 C C . ALA A 1 83 ? 3.574 9.677 0.501 1.00 52.16 83 ALA A C 1
ATOM 615 O O . ALA A 1 83 ? 3.289 10.240 1.552 1.00 52.16 83 ALA A O 1
ATOM 616 N N . THR A 1 84 ? 2.704 9.637 -0.506 1.00 54.03 84 THR A N 1
ATOM 617 C CA . THR A 1 84 ? 1.285 9.430 -0.245 1.00 54.03 84 THR A CA 1
ATOM 618 C C . THR A 1 84 ? 1.159 8.008 0.284 1.00 54.03 84 THR A C 1
ATOM 620 O O . THR A 1 84 ? 0.585 7.121 -0.336 1.00 54.03 84 THR A O 1
ATOM 623 N N . ALA A 1 85 ? 1.745 7.780 1.465 1.00 45.78 85 ALA A N 1
ATOM 624 C CA . ALA A 1 85 ? 1.444 6.648 2.309 1.00 45.78 85 ALA A CA 1
ATOM 625 C C . ALA A 1 85 ? 0.050 6.900 2.877 1.00 45.78 85 ALA A C 1
ATOM 627 O O . ALA A 1 85 ? -0.162 7.276 4.023 1.00 45.78 85 ALA A O 1
ATOM 628 N N . THR A 1 86 ? -0.915 6.746 1.996 1.00 45.78 86 THR A N 1
ATOM 629 C CA . THR A 1 86 ? -2.147 6.067 2.299 1.00 45.78 86 THR A CA 1
ATOM 630 C C . THR A 1 86 ? -2.384 5.224 1.056 1.00 45.78 86 THR A C 1
ATOM 632 O O . THR A 1 86 ? -3.229 5.519 0.220 1.00 45.78 86 THR A O 1
ATOM 635 N N . GLU A 1 87 ? -1.726 4.063 1.002 1.00 47.41 87 GLU A N 1
ATOM 636 C CA . GLU A 1 87 ? -2.580 2.889 0.878 1.00 47.41 87 GLU A CA 1
ATOM 637 C C . GLU A 1 87 ? -3.507 2.953 2.096 1.00 47.41 87 GLU A C 1
ATOM 639 O O . GLU A 1 87 ? -3.276 2.344 3.140 1.00 47.41 87 GLU A O 1
ATOM 644 N N . SER A 1 88 ? -4.551 3.781 1.997 1.00 46.41 88 SER A N 1
ATOM 645 C CA . SER A 1 88 ? -5.793 3.442 2.630 1.00 46.41 88 SER A CA 1
ATOM 646 C C . SER A 1 88 ? -6.032 2.058 2.062 1.00 46.41 88 SER A C 1
ATOM 648 O O . SER A 1 88 ? -6.480 1.899 0.925 1.00 46.41 88 SER A O 1
ATOM 650 N N . ILE A 1 89 ? -5.729 1.033 2.857 1.00 43.91 89 ILE A N 1
ATOM 651 C CA . ILE A 1 89 ? -6.644 -0.083 2.942 1.00 43.91 89 ILE A CA 1
ATOM 652 C C . ILE A 1 89 ? -7.955 0.640 3.208 1.00 43.91 89 ILE A C 1
ATOM 654 O O . ILE A 1 89 ? -8.256 0.968 4.353 1.00 43.91 89 ILE A O 1
ATOM 658 N N . SER A 1 90 ? -8.673 1.023 2.145 1.00 51.03 90 SER A N 1
ATOM 659 C CA . SER A 1 90 ? -10.052 1.431 2.245 1.00 51.03 90 SER A CA 1
ATOM 660 C C . SER A 1 90 ? -10.669 0.137 2.696 1.00 51.03 90 SER A C 1
ATOM 662 O O . SER A 1 90 ? -11.018 -0.709 1.877 1.00 51.03 90 SER A O 1
ATOM 664 N N . ALA A 1 91 ? -10.636 -0.084 4.012 1.00 51.66 91 ALA A N 1
ATOM 665 C CA . ALA A 1 91 ? -11.188 -1.257 4.619 1.00 51.66 91 ALA A CA 1
ATOM 666 C C . ALA A 1 91 ? -12.601 -1.248 4.071 1.00 51.66 91 ALA A C 1
ATOM 668 O O . ALA A 1 91 ? -13.327 -0.250 4.225 1.00 51.66 91 ALA A O 1
ATOM 669 N N . ALA A 1 92 ? -12.921 -2.268 3.276 1.00 55.78 92 ALA A N 1
ATOM 670 C CA . ALA A 1 92 ? -14.268 -2.443 2.785 1.00 55.78 92 ALA A CA 1
ATOM 671 C C . ALA A 1 92 ? -15.200 -2.255 3.989 1.00 55.78 92 ALA A C 1
ATOM 673 O O . ALA A 1 92 ? -14.792 -2.589 5.106 1.00 55.78 92 ALA A O 1
ATOM 674 N N . PRO A 1 93 ? -16.373 -1.629 3.813 1.00 65.75 93 PRO A N 1
ATOM 675 C CA . PRO A 1 93 ? -17.219 -1.238 4.935 1.00 65.75 93 PRO A CA 1
ATOM 676 C C . PRO A 1 93 ? -17.327 -2.386 5.947 1.00 65.75 93 PRO A C 1
ATOM 678 O O . PRO A 1 93 ? -17.852 -3.447 5.619 1.00 65.75 93 PRO A O 1
ATOM 681 N N . LEU A 1 94 ? -16.770 -2.193 7.149 1.00 76.56 94 LEU A N 1
ATOM 682 C CA . LEU A 1 94 ? -16.903 -3.159 8.230 1.00 76.56 94 LEU A CA 1
ATOM 683 C C . LEU A 1 94 ? -18.351 -3.056 8.700 1.00 76.56 94 LEU A C 1
ATOM 685 O O . LEU A 1 94 ? -18.777 -2.014 9.208 1.00 76.56 94 LEU A O 1
ATOM 689 N N . PHE A 1 95 ? -19.122 -4.117 8.499 1.00 85.44 95 PHE A N 1
ATOM 690 C CA . PHE A 1 95 ? -20.450 -4.204 9.094 1.00 85.44 95 PHE A CA 1
ATOM 691 C C . PHE A 1 95 ? -20.288 -4.759 10.499 1.00 85.44 95 PHE A C 1
ATOM 693 O O . PHE A 1 95 ? -19.788 -5.869 10.657 1.00 85.44 95 PHE A O 1
ATOM 700 N N . VAL A 1 96 ? -20.685 -3.972 11.497 1.00 90.75 96 VAL A N 1
ATOM 701 C CA . VAL A 1 96 ? -20.486 -4.276 12.916 1.00 90.75 96 VAL A CA 1
ATOM 702 C C . VAL A 1 96 ? -21.845 -4.444 13.577 1.00 90.75 96 VAL A C 1
ATOM 704 O O . VAL A 1 96 ? -22.618 -3.486 13.636 1.00 90.75 96 VAL A O 1
ATOM 707 N N . TYR A 1 97 ? -22.151 -5.651 14.049 1.00 91.00 97 TYR A N 1
ATOM 708 C CA . TYR A 1 97 ? -23.443 -5.958 14.658 1.00 91.00 97 TYR A CA 1
ATOM 709 C C . TYR A 1 97 ? -23.340 -7.086 15.704 1.00 91.00 97 TYR A C 1
ATOM 711 O O . TYR A 1 97 ? -22.546 -8.000 15.531 1.00 91.00 97 TYR A O 1
ATOM 719 N N . PRO A 1 98 ? -24.151 -7.073 16.773 1.00 92.06 98 PRO A N 1
ATOM 720 C CA . PRO A 1 98 ? -25.031 -5.981 17.161 1.00 92.06 98 PRO A CA 1
ATOM 721 C C . PRO A 1 98 ? -24.225 -4.802 17.731 1.00 92.06 98 PRO A C 1
ATOM 723 O O . PRO A 1 98 ? -23.168 -4.969 18.334 1.00 92.06 98 PRO A O 1
ATOM 726 N N . ASN A 1 99 ? -24.725 -3.589 17.522 1.00 92.06 99 ASN A N 1
ATOM 727 C CA . ASN A 1 99 ? -24.219 -2.390 18.179 1.00 92.06 99 ASN A CA 1
ATOM 728 C C . ASN A 1 99 ? -25.423 -1.536 18.602 1.00 92.06 99 ASN A C 1
ATOM 730 O O . ASN A 1 99 ? -26.075 -0.968 17.721 1.00 92.06 99 ASN A O 1
ATOM 734 N N . PRO A 1 100 ? -25.753 -1.440 19.904 1.00 95.62 100 PRO A N 1
ATOM 735 C CA . PRO A 1 100 ? -24.999 -1.939 21.067 1.00 95.62 100 PRO A CA 1
ATOM 736 C C . PRO A 1 100 ? -24.941 -3.474 21.207 1.00 95.62 100 PRO A C 1
ATOM 738 O O . PRO A 1 100 ? -25.797 -4.169 20.668 1.00 95.62 100 PRO A O 1
ATOM 741 N N . THR A 1 101 ? -23.969 -3.988 21.966 1.00 95.81 101 THR A N 1
ATOM 742 C CA . THR A 1 101 ? -23.796 -5.417 22.309 1.00 95.81 101 THR A CA 1
ATOM 743 C C . THR A 1 101 ? -23.803 -5.646 23.830 1.00 95.81 101 THR A C 1
ATOM 745 O O . THR A 1 101 ? -23.617 -4.699 24.590 1.00 95.81 101 THR A O 1
ATOM 748 N N . GLN A 1 102 ? -23.994 -6.897 24.261 1.00 95.50 102 GLN A N 1
ATOM 749 C CA . GLN A 1 102 ? -23.797 -7.386 25.640 1.00 95.50 102 GLN A CA 1
ATOM 750 C C . GLN A 1 102 ? -22.478 -8.169 25.813 1.00 95.50 102 GLN A C 1
ATOM 752 O O . GLN A 1 102 ? -22.195 -8.694 26.884 1.00 95.50 102 GLN A O 1
ATOM 757 N N . GLY A 1 103 ? -21.677 -8.296 24.750 1.00 94.50 103 GLY A N 1
ATOM 758 C CA . GLY A 1 103 ? -20.380 -8.970 24.800 1.00 94.50 103 GLY A CA 1
ATOM 759 C C . GLY A 1 103 ? -19.826 -9.218 23.405 1.00 94.50 103 GLY A C 1
ATOM 760 O O . GLY A 1 103 ? -18.895 -8.552 22.971 1.00 94.50 103 GLY A O 1
ATOM 761 N N . VAL A 1 104 ? -20.432 -10.142 22.666 1.00 95.50 104 VAL A N 1
ATOM 762 C CA . VAL A 1 104 ? -19.937 -10.552 21.344 1.00 95.50 104 VAL A CA 1
ATOM 763 C C . VAL A 1 104 ? -20.394 -9.598 20.238 1.00 95.50 104 VAL A C 1
ATOM 765 O O . VAL A 1 104 ? -21.547 -9.163 20.199 1.00 95.50 104 VAL A O 1
ATOM 768 N N . VAL A 1 105 ? -19.497 -9.301 19.302 1.00 95.56 105 VAL A N 1
ATOM 769 C CA . VAL A 1 105 ? -19.753 -8.495 18.105 1.00 95.56 105 VAL A CA 1
ATOM 770 C C . VAL A 1 105 ? -19.311 -9.263 16.869 1.00 95.56 105 VAL A C 1
ATOM 772 O O . VAL A 1 105 ? -18.171 -9.708 16.783 1.00 95.56 105 VAL A O 1
ATOM 775 N N . TYR A 1 106 ? -20.190 -9.369 15.881 1.00 92.69 106 TYR A N 1
ATOM 776 C CA . TYR A 1 106 ? -19.873 -9.888 14.560 1.00 92.69 106 TYR A CA 1
ATOM 777 C C . TYR A 1 106 ? -19.380 -8.764 13.661 1.00 92.69 106 TYR A C 1
ATOM 779 O O . TYR A 1 106 ? -19.966 -7.676 13.602 1.00 92.69 106 TYR A O 1
ATOM 787 N N . ILE A 1 107 ? -18.304 -9.053 12.939 1.00 91.38 107 ILE A N 1
ATOM 788 C CA . ILE A 1 107 ? -17.722 -8.148 11.960 1.00 91.38 107 ILE A CA 1
ATOM 789 C C . ILE A 1 107 ? -17.729 -8.820 10.595 1.00 91.38 107 ILE A C 1
ATOM 791 O O . ILE A 1 107 ? -17.303 -9.959 10.457 1.00 91.38 107 ILE A O 1
ATOM 795 N N . ARG A 1 108 ? -18.228 -8.127 9.570 1.00 84.62 108 ARG A N 1
ATOM 796 C CA . ARG A 1 108 ? -18.057 -8.561 8.179 1.00 84.62 108 ARG A CA 1
ATOM 797 C C . ARG A 1 108 ? -16.954 -7.735 7.548 1.00 84.62 108 ARG A C 1
ATOM 799 O O . ARG A 1 108 ? -17.159 -6.556 7.262 1.00 84.62 108 ARG A O 1
ATOM 806 N N . ASN A 1 109 ? -15.811 -8.365 7.328 1.00 77.62 109 ASN A N 1
ATOM 807 C CA . ASN A 1 109 ? -14.639 -7.738 6.741 1.00 77.62 109 ASN A CA 1
ATOM 808 C C . ASN A 1 109 ? -14.430 -8.272 5.322 1.00 77.62 109 ASN A C 1
ATOM 810 O O . ASN A 1 109 ? -14.046 -9.420 5.146 1.00 77.62 109 ASN A O 1
ATOM 814 N N . ALA A 1 110 ? -14.724 -7.470 4.296 1.00 63.81 110 ALA A N 1
ATOM 815 C CA . ALA A 1 110 ? -14.729 -7.981 2.921 1.00 63.81 110 ALA A CA 1
ATOM 816 C C . ALA A 1 110 ? -13.327 -8.280 2.347 1.00 63.81 110 ALA A C 1
ATOM 818 O O . ALA A 1 110 ? -13.250 -8.865 1.274 1.00 63.81 110 ALA A O 1
ATOM 819 N N . ASN A 1 111 ? -12.249 -7.892 3.045 1.00 67.94 111 ASN A N 1
ATOM 820 C CA . ASN A 1 111 ? -10.865 -8.008 2.567 1.00 67.94 111 ASN A CA 1
ATOM 821 C C . ASN A 1 111 ? -9.934 -8.734 3.561 1.00 67.94 111 ASN A C 1
ATOM 823 O O . ASN A 1 111 ? -8.720 -8.562 3.473 1.00 67.94 111 ASN A O 1
ATOM 827 N N . ASP A 1 112 ? -10.474 -9.448 4.558 1.00 71.81 112 ASP A N 1
ATOM 828 C CA . ASP A 1 112 ? -9.690 -10.123 5.614 1.00 71.81 112 ASP A CA 1
ATOM 829 C C . ASP A 1 112 ? -8.651 -9.210 6.309 1.00 71.81 112 ASP A C 1
ATOM 831 O O . ASP A 1 112 ? -7.577 -9.643 6.751 1.00 71.81 112 ASP A O 1
ATOM 835 N N . ALA A 1 113 ? -8.961 -7.908 6.389 1.00 76.62 113 ALA A N 1
ATOM 836 C CA . ALA A 1 113 ? -8.089 -6.917 7.007 1.00 76.62 113 ALA A CA 1
ATOM 837 C C . ALA A 1 113 ? -7.928 -7.190 8.513 1.00 76.62 113 ALA A C 1
ATOM 839 O O . ALA A 1 113 ? -8.857 -7.631 9.183 1.00 76.62 113 ALA A O 1
ATOM 840 N N . GLU A 1 114 ? -6.762 -6.882 9.075 1.00 86.88 114 GLU A N 1
ATOM 841 C CA . GLU A 1 114 ? -6.575 -6.969 10.524 1.00 86.88 114 GLU A CA 1
ATOM 842 C C . GLU A 1 114 ? -7.434 -5.916 11.244 1.00 86.88 114 GLU A C 1
ATOM 844 O O . GLU A 1 114 ? -7.394 -4.730 10.898 1.00 86.88 114 GLU A O 1
ATOM 849 N N . VAL A 1 115 ? -8.189 -6.347 12.259 1.00 91.38 115 VAL A N 1
ATOM 850 C CA . VAL A 1 115 ? -9.009 -5.480 13.109 1.00 91.38 115 VAL A CA 1
ATOM 851 C C . VAL A 1 115 ? -8.416 -5.411 14.509 1.00 91.38 115 VAL A C 1
ATOM 853 O O . VAL A 1 115 ? -8.335 -6.409 15.220 1.00 91.38 115 VAL A O 1
ATOM 856 N N . LYS A 1 116 ? -8.038 -4.202 14.925 1.00 93.75 116 LYS A N 1
ATOM 857 C CA . LYS A 1 116 ? -7.526 -3.902 16.266 1.00 93.75 116 LYS A CA 1
ATOM 858 C C . LYS A 1 116 ? -8.638 -3.352 17.142 1.00 93.75 116 LYS A C 1
ATOM 860 O O . LYS A 1 116 ? -9.382 -2.473 16.712 1.00 93.75 116 LYS A O 1
ATOM 865 N N . VAL A 1 117 ? -8.722 -3.835 18.374 1.00 96.25 117 VAL A N 1
ATOM 866 C CA . VAL A 1 117 ? -9.744 -3.438 19.347 1.00 96.25 117 VAL A CA 1
ATOM 867 C C . VAL A 1 117 ? -9.099 -2.610 20.450 1.00 96.25 117 VAL A C 1
ATOM 869 O O . VAL A 1 117 ? -8.086 -3.016 21.023 1.00 96.25 117 VAL A O 1
ATOM 872 N N . TYR A 1 118 ? -9.701 -1.467 20.762 1.00 97.38 118 TYR A N 1
ATOM 873 C CA . TYR A 1 118 ? -9.235 -0.538 21.786 1.00 97.38 118 TYR A CA 1
ATOM 874 C C . TYR A 1 118 ? -10.318 -0.280 22.828 1.00 97.38 118 TYR A C 1
ATOM 876 O O . TYR A 1 118 ? -11.510 -0.230 22.511 1.00 97.38 118 TYR A O 1
ATOM 884 N N . ASN A 1 119 ? -9.884 -0.087 24.070 1.00 95.00 119 ASN A N 1
ATOM 885 C CA . ASN A 1 119 ? -10.744 0.308 25.179 1.00 95.00 119 ASN A CA 1
ATOM 886 C C . ASN A 1 119 ? -11.057 1.830 25.144 1.00 95.00 119 ASN A C 1
ATOM 888 O O . ASN A 1 119 ? -10.459 2.563 24.348 1.00 95.00 119 ASN A O 1
ATOM 892 N N . PRO A 1 120 ? -11.933 2.344 26.033 1.00 93.06 120 PRO A N 1
ATOM 893 C CA . PRO A 1 120 ? -12.262 3.773 26.085 1.00 93.06 120 PRO A CA 1
ATOM 894 C C . PRO A 1 120 ? -11.072 4.703 26.371 1.00 93.06 120 PRO A C 1
ATOM 896 O O . PRO A 1 120 ? -11.114 5.873 26.003 1.00 93.06 120 PRO A O 1
ATOM 899 N N . SER A 1 121 ? -10.009 4.208 27.015 1.00 93.06 121 SER A N 1
ATOM 900 C CA . SER A 1 121 ? -8.786 4.982 27.263 1.00 93.06 121 SER A CA 1
ATOM 901 C C . SER A 1 121 ? -7.814 4.967 26.075 1.00 93.06 121 SER A C 1
ATOM 903 O O . SER A 1 121 ? -6.705 5.479 26.195 1.00 93.06 121 SER A O 1
ATOM 905 N N . GLY A 1 122 ? -8.189 4.350 24.947 1.00 89.69 122 GLY A N 1
ATOM 906 C CA . GLY A 1 122 ? -7.350 4.210 23.755 1.00 89.69 122 GLY A CA 1
ATOM 907 C C . GLY A 1 122 ? -6.263 3.138 23.864 1.00 89.69 122 GLY A C 1
ATOM 908 O O . GLY A 1 122 ? -5.433 3.019 22.964 1.00 89.69 122 GLY A O 1
ATOM 909 N N . ALA A 1 123 ? -6.255 2.341 24.936 1.00 93.69 123 ALA A N 1
ATOM 910 C CA . ALA A 1 123 ? -5.333 1.224 25.071 1.00 93.69 123 ALA A CA 1
ATOM 911 C C . ALA A 1 123 ? -5.773 0.068 24.168 1.00 93.69 123 ALA A C 1
ATOM 913 O O . ALA A 1 123 ? -6.957 -0.267 24.082 1.00 93.69 123 ALA A O 1
ATOM 914 N N . TRP A 1 124 ? -4.801 -0.540 23.496 1.00 93.94 124 TRP A N 1
ATOM 915 C CA . TRP A 1 124 ? -5.006 -1.741 22.695 1.00 93.94 124 TRP A CA 1
ATOM 916 C C . TRP A 1 124 ? -5.365 -2.931 23.599 1.00 93.94 124 TRP A C 1
ATOM 918 O O . TRP A 1 124 ? -4.735 -3.126 24.637 1.00 93.94 124 TRP A O 1
ATOM 928 N N . LEU A 1 125 ? -6.376 -3.709 23.202 1.00 94.25 125 LEU A N 1
ATOM 929 C CA . LEU A 1 125 ? -6.849 -4.898 23.921 1.00 94.25 125 LEU A CA 1
ATOM 930 C C . LEU A 1 125 ? -6.515 -6.193 23.185 1.00 94.25 125 LEU A C 1
ATOM 932 O O . LEU A 1 125 ? -5.993 -7.128 23.783 1.00 94.25 125 LEU A O 1
ATOM 936 N N . GLN A 1 126 ? -6.871 -6.255 21.901 1.00 94.94 126 GLN A N 1
ATOM 937 C CA . GLN A 1 126 ? -6.735 -7.454 21.076 1.00 94.94 126 GLN A CA 1
ATOM 938 C C . GLN A 1 126 ? -6.667 -7.100 19.585 1.00 94.94 126 GLN A C 1
ATOM 940 O O . GLN A 1 126 ? -6.964 -5.974 19.171 1.00 94.94 126 GLN A O 1
ATOM 945 N N . THR A 1 127 ? -6.260 -8.074 18.775 1.00 93.69 127 THR A N 1
ATOM 946 C CA . THR A 1 127 ? -6.263 -8.013 17.309 1.00 93.69 127 THR A CA 1
ATOM 947 C C . THR A 1 127 ? -6.899 -9.288 16.763 1.00 93.69 127 THR A C 1
ATOM 949 O O . THR A 1 127 ? -6.686 -10.359 17.330 1.00 93.69 127 THR A O 1
ATOM 952 N N . THR A 1 128 ? -7.684 -9.188 15.692 1.00 89.94 128 THR A N 1
ATOM 953 C CA . THR A 1 128 ? -8.334 -10.343 15.062 1.00 89.94 128 THR A CA 1
ATOM 954 C C . THR A 1 128 ? -8.408 -10.188 13.545 1.00 89.94 128 THR A C 1
ATOM 956 O O . THR A 1 128 ? -8.464 -9.077 13.015 1.00 89.94 128 THR A O 1
ATOM 959 N N . ARG A 1 129 ? -8.411 -11.322 12.842 1.00 88.69 129 ARG A N 1
ATOM 960 C CA . ARG A 1 129 ? -8.805 -11.436 11.426 1.00 88.69 129 ARG A CA 1
ATOM 961 C C . ARG A 1 129 ? -10.102 -12.228 11.262 1.00 88.69 129 ARG A C 1
ATOM 963 O O . ARG A 1 129 ? -10.555 -12.434 10.144 1.00 88.69 129 ARG A O 1
ATOM 970 N N . GLU A 1 130 ? -10.679 -12.695 12.364 1.00 88.62 130 GLU A N 1
ATOM 971 C CA . GLU A 1 130 ? -11.930 -13.438 12.355 1.00 88.62 130 GLU A CA 1
ATOM 972 C C . GLU A 1 130 ? -13.130 -12.502 12.201 1.00 88.62 130 GLU A C 1
ATOM 974 O O . GLU A 1 130 ? -13.044 -11.298 12.432 1.00 88.62 130 GLU A O 1
ATOM 979 N N . ASN A 1 131 ? -14.290 -13.071 11.873 1.00 90.25 131 ASN A N 1
ATOM 980 C CA . ASN A 1 131 ? -15.546 -12.327 11.751 1.00 90.25 131 ASN A CA 1
ATOM 981 C C . ASN A 1 131 ? -16.244 -12.084 13.108 1.00 90.25 131 ASN A C 1
ATOM 983 O O . ASN A 1 131 ? -17.453 -11.843 13.157 1.00 90.25 131 ASN A O 1
ATOM 987 N N . ILE A 1 132 ? -15.496 -12.153 14.214 1.00 92.19 132 ILE A N 1
ATOM 988 C CA . ILE A 1 132 ? -15.997 -12.030 15.584 1.00 92.19 132 ILE A CA 1
ATOM 989 C C . ILE A 1 132 ? -15.005 -11.274 16.478 1.00 92.19 132 ILE A C 1
ATOM 991 O O . ILE A 1 132 ? -13.789 -11.425 16.361 1.00 92.19 132 ILE A O 1
ATOM 995 N N . VAL A 1 133 ? -15.545 -10.462 17.384 1.00 95.06 133 VAL A N 1
ATOM 996 C CA . VAL A 1 133 ? -14.838 -9.824 18.496 1.00 95.06 133 VAL A CA 1
ATOM 997 C C . VAL A 1 133 ? -15.605 -10.137 19.772 1.00 95.06 133 VAL A C 1
ATOM 999 O O . VAL A 1 133 ? -16.778 -9.779 19.890 1.00 95.06 133 VAL A O 1
ATOM 1002 N N . ASP A 1 134 ? -14.948 -10.780 20.731 1.00 96.19 134 ASP A N 1
ATOM 1003 C CA . ASP A 1 134 ? -15.531 -11.032 22.045 1.00 96.19 134 ASP A CA 1
ATOM 1004 C C . ASP A 1 134 ? -15.137 -9.923 23.028 1.00 96.19 134 ASP A C 1
ATOM 1006 O O . ASP A 1 134 ? -13.949 -9.700 23.290 1.00 96.19 134 ASP A O 1
ATOM 1010 N N . LEU A 1 135 ? -16.139 -9.203 23.542 1.00 96.31 135 LEU A N 1
ATOM 1011 C CA . LEU A 1 135 ? -15.976 -8.192 24.583 1.00 96.31 135 LEU A CA 1
ATOM 1012 C C . LEU A 1 135 ? -16.595 -8.600 25.930 1.00 96.31 135 LEU A C 1
ATOM 1014 O O . LEU A 1 135 ? -16.608 -7.778 26.844 1.00 96.31 135 LEU A O 1
ATOM 1018 N N . SER A 1 136 ? -17.105 -9.828 26.089 1.00 94.94 136 SER A N 1
ATOM 1019 C CA . SER A 1 136 ? -17.867 -10.234 27.284 1.00 94.94 136 SER A CA 1
ATOM 1020 C C . SER A 1 136 ? -17.066 -10.160 28.590 1.00 94.94 136 SER A C 1
ATOM 1022 O O . SER A 1 136 ? -17.645 -10.067 29.669 1.00 94.94 136 SER A O 1
ATOM 1024 N N . GLY A 1 137 ? -15.733 -10.205 28.502 1.00 93.69 137 GLY A N 1
ATOM 1025 C CA . GLY A 1 137 ? -14.820 -10.088 29.639 1.00 93.69 137 GLY A CA 1
ATOM 1026 C C . GLY A 1 137 ? -14.462 -8.653 30.043 1.00 93.69 137 GLY A C 1
ATOM 1027 O O . GLY A 1 137 ? -13.671 -8.475 30.969 1.00 93.69 137 GLY A O 1
ATOM 1028 N N . TYR A 1 138 ? -14.985 -7.630 29.361 1.00 95.19 138 TYR A N 1
ATOM 1029 C CA . TYR A 1 138 ? -14.620 -6.232 29.592 1.00 95.19 138 TYR A CA 1
ATOM 1030 C C . TYR A 1 138 ? -15.783 -5.403 30.173 1.00 95.19 138 TYR A C 1
ATOM 1032 O O . TYR A 1 138 ? -16.946 -5.756 29.987 1.00 95.19 138 TYR A O 1
ATOM 1040 N N . PRO A 1 139 ? -15.501 -4.300 30.898 1.00 96.06 139 PRO A N 1
ATOM 1041 C CA . PRO A 1 139 ? -16.546 -3.460 31.487 1.00 96.06 139 PRO A CA 1
ATOM 1042 C C . PRO A 1 139 ? -17.397 -2.745 30.430 1.00 96.06 139 PRO A C 1
ATOM 1044 O O . PRO A 1 139 ? -16.914 -2.401 29.356 1.00 96.06 139 PRO A O 1
ATOM 1047 N N . ALA A 1 140 ? -18.652 -2.434 30.763 1.00 96.25 140 ALA A N 1
ATOM 1048 C CA . ALA A 1 140 ? -19.525 -1.647 29.893 1.00 96.25 140 ALA A CA 1
ATOM 1049 C C . ALA A 1 140 ? -18.874 -0.309 29.492 1.00 96.25 140 ALA A C 1
ATOM 1051 O O . ALA A 1 140 ? -18.243 0.373 30.306 1.00 96.25 140 ALA A O 1
ATOM 1052 N N . GLY A 1 141 ? -19.026 0.079 28.226 1.00 95.69 141 GLY A N 1
ATOM 1053 C CA . GLY A 1 141 ? -18.344 1.250 27.692 1.00 95.69 141 GLY A CA 1
ATOM 1054 C C . GLY A 1 141 ? -18.298 1.320 26.171 1.00 95.69 141 GLY A C 1
ATOM 1055 O O . GLY A 1 141 ? -18.963 0.575 25.453 1.00 95.69 141 GLY A O 1
ATOM 1056 N N . VAL A 1 142 ? -17.503 2.267 25.674 1.00 97.00 142 VAL A N 1
ATOM 1057 C CA . VAL A 1 142 ? -17.304 2.500 24.241 1.00 97.00 142 VAL A CA 1
ATOM 1058 C C . VAL A 1 142 ? -15.971 1.911 23.797 1.00 97.00 142 VAL A C 1
ATOM 1060 O O . VAL A 1 142 ? -14.913 2.350 24.238 1.00 97.00 142 VAL A O 1
ATOM 1063 N N . TYR A 1 143 ? -16.033 0.964 22.871 1.00 97.25 143 TYR A N 1
ATOM 1064 C CA . TYR A 1 143 ? -14.880 0.295 22.284 1.00 97.25 143 TYR A CA 1
ATOM 1065 C C . TYR A 1 143 ? -14.679 0.764 20.849 1.00 97.25 143 TYR A C 1
ATOM 1067 O O . TYR A 1 143 ? -15.642 1.074 20.141 1.00 97.25 143 TYR A O 1
ATOM 1075 N N . LEU A 1 144 ? -13.423 0.820 20.414 1.00 96.19 144 LEU A N 1
ATOM 1076 C CA . LEU A 1 144 ? -13.075 1.186 19.045 1.00 96.19 144 LEU A CA 1
ATOM 1077 C C . LEU A 1 144 ? -12.508 -0.029 18.322 1.00 96.19 144 LEU A C 1
ATOM 1079 O O . LEU A 1 144 ? -11.551 -0.640 18.789 1.00 96.19 144 LEU A O 1
ATOM 1083 N N . LEU A 1 145 ? -13.087 -0.359 17.173 1.00 93.69 145 LEU A N 1
ATOM 1084 C CA . LEU A 1 145 ? -12.551 -1.339 16.234 1.00 93.69 145 LEU A CA 1
ATOM 1085 C C . LEU A 1 145 ? -11.885 -0.571 15.100 1.00 93.69 145 LEU A C 1
ATOM 1087 O O . LEU A 1 145 ? -12.522 0.279 14.484 1.00 93.69 145 LEU A O 1
ATOM 1091 N N . ARG A 1 146 ? -10.619 -0.853 14.811 1.00 90.00 146 ARG A N 1
ATOM 1092 C CA . ARG A 1 146 ? -9.850 -0.175 13.766 1.00 90.00 146 ARG A CA 1
ATOM 1093 C C . ARG A 1 146 ? -9.362 -1.175 12.732 1.00 90.00 146 ARG A C 1
ATOM 1095 O O . ARG A 1 146 ? -8.690 -2.133 13.097 1.00 90.00 146 ARG A O 1
ATOM 1102 N N . ALA A 1 147 ? -9.634 -0.903 11.461 1.00 87.31 147 ALA A N 1
ATOM 1103 C CA . ALA A 1 147 ? -9.081 -1.637 10.327 1.00 87.31 147 ALA A CA 1
ATOM 1104 C C . ALA A 1 147 ? -8.445 -0.625 9.367 1.00 87.31 147 ALA A C 1
ATOM 1106 O O . ALA A 1 147 ? -9.141 0.227 8.813 1.00 87.31 147 ALA A O 1
ATOM 1107 N N . GLY A 1 148 ? -7.119 -0.673 9.219 1.00 79.94 148 GLY A N 1
ATOM 1108 C CA . GLY A 1 148 ? -6.371 0.354 8.488 1.00 79.94 148 GLY A CA 1
ATOM 1109 C C . GLY A 1 148 ? -6.533 1.755 9.103 1.00 79.94 148 GLY A C 1
ATOM 1110 O O . GLY A 1 148 ? -6.227 1.986 10.280 1.00 79.94 148 GLY A O 1
ATOM 1111 N N . ASP A 1 149 ? -7.009 2.699 8.295 1.00 78.12 149 ASP A N 1
ATOM 1112 C CA . ASP A 1 149 ? -7.311 4.085 8.671 1.00 78.12 149 ASP A CA 1
ATOM 1113 C C . ASP A 1 149 ? -8.750 4.284 9.184 1.00 78.12 149 ASP A C 1
ATOM 1115 O O . ASP A 1 149 ? -9.051 5.309 9.798 1.00 78.12 149 ASP A O 1
ATOM 1119 N N . LYS A 1 150 ? -9.635 3.294 9.010 1.00 83.12 150 LYS A N 1
ATOM 1120 C CA . LYS A 1 150 ? -11.037 3.373 9.433 1.00 83.12 150 LYS A CA 1
ATOM 1121 C C . LYS A 1 150 ? -11.231 2.886 10.863 1.00 83.12 150 LYS A C 1
ATOM 1123 O O . LYS A 1 150 ? -10.605 1.923 11.306 1.00 83.12 150 LYS A O 1
ATOM 1128 N N . THR A 1 151 ? -12.137 3.552 11.577 1.00 88.56 151 THR A N 1
ATOM 1129 C CA . THR A 1 151 ? -12.491 3.241 12.967 1.00 88.56 151 THR A CA 1
ATOM 1130 C C . THR A 1 151 ? -14.006 3.163 13.125 1.00 88.56 151 THR A C 1
ATOM 1132 O O . THR A 1 151 ? -14.731 4.041 12.661 1.00 88.56 151 THR A O 1
ATOM 1135 N N . TRP A 1 152 ? -14.478 2.136 13.825 1.00 91.06 152 TRP A N 1
ATOM 1136 C CA . TRP A 1 152 ? -15.875 1.915 14.177 1.00 91.06 152 TRP A CA 1
ATOM 1137 C C . TRP A 1 152 ? -16.045 1.957 15.687 1.00 91.06 152 TRP A C 1
ATOM 1139 O O . TRP A 1 152 ? -15.255 1.386 16.436 1.00 91.06 152 TRP A O 1
ATOM 1149 N N . LYS A 1 153 ? -17.111 2.621 16.128 1.00 93.81 153 LYS A N 1
ATOM 1150 C CA . LYS A 1 153 ? -17.482 2.722 17.536 1.00 93.81 153 LYS A CA 1
ATOM 1151 C C . LYS A 1 153 ? -18.473 1.620 17.892 1.00 93.81 153 LYS A C 1
ATOM 1153 O O . LYS A 1 153 ? -19.541 1.561 17.288 1.00 93.81 153 LYS A O 1
ATOM 1158 N N . VAL A 1 154 ? -18.167 0.826 18.908 1.00 96.50 154 VAL A N 1
ATOM 1159 C CA . VAL A 1 154 ? -19.044 -0.205 19.475 1.00 96.50 154 VAL A CA 1
ATOM 1160 C C . VAL A 1 154 ? -19.425 0.187 20.893 1.00 96.50 154 VAL A C 1
ATOM 1162 O O . VAL A 1 154 ? -18.573 0.593 21.678 1.00 96.50 154 VAL A O 1
ATOM 1165 N N . VAL A 1 155 ? -20.705 0.069 21.229 1.00 97.12 155 VAL A N 1
ATOM 1166 C CA . VAL A 1 155 ? -21.200 0.281 22.592 1.00 97.12 155 VAL A CA 1
ATOM 1167 C C . VAL A 1 155 ? -21.445 -1.078 23.246 1.00 97.12 155 VAL A C 1
ATOM 1169 O O . VAL A 1 155 ? -22.319 -1.816 22.797 1.00 97.12 155 VAL A O 1
ATOM 1172 N N . LEU A 1 156 ? -20.695 -1.392 24.302 1.00 97.00 156 LEU A N 1
ATOM 1173 C CA . LEU A 1 156 ? -20.943 -2.526 25.194 1.00 97.00 156 LEU A CA 1
ATOM 1174 C C . LEU A 1 156 ? -21.815 -2.054 26.363 1.00 97.00 156 LEU A C 1
ATOM 1176 O O . LEU A 1 156 ? -21.493 -1.043 26.996 1.00 97.00 156 LEU A O 1
ATOM 1180 N N . ARG A 1 157 ? -22.921 -2.756 26.611 1.00 94.00 157 ARG A N 1
ATOM 1181 C CA . ARG A 1 157 ? -23.860 -2.499 27.708 1.00 94.00 157 ARG A CA 1
ATOM 1182 C C . ARG A 1 157 ? -23.787 -3.572 28.775 1.00 94.00 157 ARG A C 1
ATOM 1184 O O . ARG A 1 157 ? -23.659 -4.751 28.386 1.00 94.00 157 ARG A O 1
#

Sequence (157 aa):
MVCNIEGSSFTIPGSVTSIGYEAFRFCSGLTSVTCLAATPPSIGSYNFTAVSNDVLYVPASSLEAYRNSDWNNVFGTILPLTATATESISAAPLFVYPNPTQGVVYIRNANDAEVKVYNPSGAWLQTTRENIVDLSGYPAGVYLLRAGDKTWKVVLR

pLDDT: mean 83.24, std 13.94, range [43.91, 97.38]

Secondary structure (DSSP, 8-state):
------SSEEEE-TT--EE-TTTTTT-TT--EEEE--SSPPEE-TTSSTT-TTSEEEEEGGGHHHHHTSTHHHH-SEEEEE-------------EEESSSBSSEEEEE-TT---EEEE-TTS-EEEEE-SSEEE-TTS-SEEEEEEETTEEEEEEE-

Organism: NCBI:txid2540710

Radius of gyration: 23.47 Å; chains: 1; bounding box: 49×26×61 Å

InterPro domains:
  IPR026444 Secretion system, C-terminal sorting domain [PF18962] (96-152)
  IPR026444 Secretion system, C-terminal sorting domain [TIGR04183] (96-155)
  IPR032675 Leucine-rich repeat domain superfamily [G3DSA:3.80.10.10] (3-78)